Protein AF-A0A9E5ATR3-F1 (afdb_monomer)

Solvent-accessible surface area (backbone atoms only — not comparable to full-atom values): 8664 Å² total; per-residue (Å²): 107,42,37,35,33,37,38,41,38,39,41,45,75,68,99,56,82,67,46,74,48,76,45,78,77,44,74,46,66,53,45,62,59,49,18,69,78,56,50,84,52,88,52,88,87,66,26,86,65,55,66,49,63,45,78,95,60,28,38,31,38,40,53,51,35,30,32,50,54,97,91,39,81,39,82,48,73,82,70,62,54,84,63,91,79,69,62,80,46,75,65,56,48,51,51,49,53,51,45,46,70,76,45,47,73,82,74,50,58,69,68,61,60,53,50,57,56,28,56,78,70,71,48,78,65,77,90,76,74,78,77,80,86,75,81,81,89,80,88,133

pLDDT: mean 76.19, std 19.31, range [35.81, 97.62]

Mean predicted aligned error: 14.85 Å

Secondary structure (DSSP, 8-state):
--EEEEEEEEE--SSSPPEEEEEEEEEES-HHHHHHHS----STTT-TTS-EEETTTTEEEEEEEEEEETTEEEEE-------TT--S-HHHHHHHHHHHHH-GGGTS-HHHHHHHHHHHTT---GGGS-----------

Foldseek 3Di:
DKKWKKKWKWAQPDPDDIDIDIDTPDIDDDLAVVCVVQPDDPQVPPRPQDWDADDVRNITMHMFMWDQDPNDTDTDPNSHDHPVPPDCPPVNVVSVVVCCVVCVVVVPPPVVVVVVVCVVVVHDPCVPVDDDPPDDDDDD

Sequence (140 aa):
MKFRVICTTRNSLGEGPTRVTTNIVWEGTDTHALSEEHPPSNVRGADNLASGSIEDAWITWDHHFEQEIDGQWVICKDPRVRLFNQGQSDLEAAIEEENHRLFPGDYFDSAAFALERDIELGYCPPHLADDDPAHFEDEE

Radius of gyration: 25.86 Å; Cα contacts (8 Å, |Δi|>4): 170; chains: 1; bounding box: 75×55×64 Å

Structure (mmCIF, N/CA/C/O backbone):
data_AF-A0A9E5ATR3-F1
#
_entry.id   AF-A0A9E5ATR3-F1
#
loop_
_atom_site.group_PDB
_atom_site.id
_atom_site.type_symbol
_atom_site.label_atom_id
_atom_site.label_alt_id
_atom_site.label_comp_id
_atom_site.label_asym_id
_atom_site.label_entity_id
_atom_site.label_seq_id
_atom_site.pdbx_PDB_ins_code
_atom_site.Cartn_x
_atom_site.Cartn_y
_atom_site.Cartn_z
_atom_site.occupancy
_atom_site.B_iso_or_equiv
_atom_site.auth_seq_id
_atom_site.auth_comp_id
_atom_site.auth_asym_id
_atom_site.auth_atom_id
_atom_site.pdbx_PDB_model_num
ATOM 1 N N . MET A 1 1 ? -8.667 0.986 18.722 1.00 85.88 1 MET A N 1
ATOM 2 C CA . MET A 1 1 ? -7.909 0.200 17.731 1.00 85.88 1 MET A CA 1
ATOM 3 C C . MET A 1 1 ? -7.246 1.202 16.810 1.00 85.88 1 MET A C 1
ATOM 5 O O . MET A 1 1 ? -7.960 2.050 16.289 1.00 85.88 1 MET A O 1
ATOM 9 N N . LYS A 1 2 ? -5.914 1.209 16.738 1.00 94.62 2 LYS A N 1
ATOM 10 C CA . LYS A 1 2 ? -5.162 2.120 15.867 1.00 94.62 2 LYS A CA 1
ATOM 11 C C . LYS A 1 2 ? -4.649 1.371 14.650 1.00 94.62 2 LYS A C 1
ATOM 13 O O . LYS A 1 2 ? -4.387 0.172 14.725 1.00 94.62 2 LYS A O 1
ATOM 18 N N . PHE A 1 3 ? -4.487 2.107 13.569 1.00 96.56 3 PHE A N 1
ATOM 19 C CA . PHE A 1 3 ? -3.970 1.653 12.298 1.00 96.56 3 PHE A CA 1
ATOM 20 C C . PHE A 1 3 ? -2.873 2.607 11.848 1.00 96.56 3 PHE A C 1
ATOM 22 O O . PHE A 1 3 ? -2.911 3.799 12.162 1.00 96.56 3 PHE A O 1
ATOM 29 N N . ARG A 1 4 ? -1.912 2.089 11.094 1.00 96.81 4 ARG A N 1
ATOM 30 C CA . ARG A 1 4 ? -0.925 2.906 10.399 1.00 96.81 4 ARG A CA 1
ATOM 31 C C . ARG A 1 4 ? -0.574 2.305 9.050 1.00 96.81 4 ARG A C 1
ATOM 33 O O . ARG A 1 4 ? -0.657 1.092 8.864 1.00 96.81 4 ARG A O 1
ATOM 40 N N . VAL A 1 5 ? -0.166 3.167 8.133 1.00 96.94 5 VAL A N 1
ATOM 41 C CA . VAL A 1 5 ? 0.335 2.800 6.811 1.00 96.94 5 VAL A CA 1
ATOM 42 C C . VAL A 1 5 ? 1.827 3.067 6.787 1.00 96.94 5 VAL A C 1
ATOM 44 O O . VAL A 1 5 ? 2.275 4.180 7.074 1.00 96.94 5 VAL A O 1
ATOM 47 N N . ILE A 1 6 ? 2.596 2.043 6.450 1.00 97.62 6 ILE A N 1
ATOM 48 C CA . ILE A 1 6 ? 4.046 2.117 6.359 1.00 97.62 6 ILE A CA 1
ATOM 49 C C . I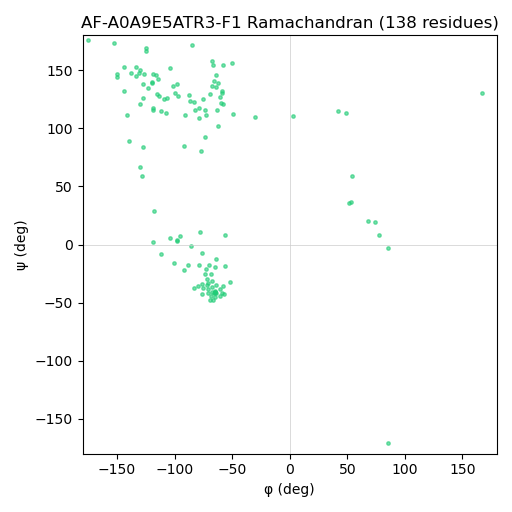LE A 1 6 ? 4.440 2.106 4.888 1.00 97.62 6 ILE A C 1
ATOM 51 O O . ILE A 1 6 ? 4.069 1.186 4.173 1.00 97.62 6 ILE A O 1
ATOM 55 N N . CYS A 1 7 ? 5.216 3.095 4.448 1.00 97.00 7 CYS A N 1
ATOM 56 C CA . CYS A 1 7 ? 5.881 3.078 3.149 1.00 97.00 7 CYS A CA 1
ATOM 57 C C . CYS A 1 7 ? 7.316 2.600 3.328 1.00 97.00 7 CYS A C 1
ATOM 59 O O . CYS A 1 7 ? 8.065 3.162 4.131 1.00 97.00 7 CYS A O 1
ATOM 61 N N . THR A 1 8 ? 7.714 1.596 2.555 1.00 96.50 8 THR A N 1
ATOM 62 C CA . THR A 1 8 ? 9.101 1.153 2.448 1.00 96.50 8 THR A CA 1
ATOM 63 C C . THR A 1 8 ? 9.626 1.479 1.062 1.00 96.50 8 THR A C 1
ATOM 65 O O . THR A 1 8 ? 9.184 0.899 0.077 1.00 96.50 8 THR A O 1
ATOM 68 N N . THR A 1 9 ? 10.613 2.367 0.985 1.00 95.25 9 THR A N 1
ATOM 69 C CA . THR A 1 9 ? 11.334 2.690 -0.248 1.00 95.25 9 THR A CA 1
ATOM 70 C C . THR A 1 9 ? 12.665 1.948 -0.280 1.00 95.25 9 THR A C 1
ATOM 72 O O . THR A 1 9 ? 13.442 2.016 0.677 1.00 95.25 9 THR A O 1
ATOM 75 N N . ARG A 1 10 ? 12.961 1.264 -1.388 1.00 94.31 10 ARG A N 1
ATOM 76 C CA . ARG A 1 10 ? 14.268 0.658 -1.662 1.00 94.31 10 ARG A CA 1
ATOM 77 C C . ARG A 1 10 ? 14.913 1.373 -2.840 1.00 94.31 10 ARG A C 1
ATOM 79 O O . ARG A 1 10 ? 14.289 1.514 -3.885 1.00 94.31 10 ARG A O 1
ATOM 86 N N . ASN A 1 11 ? 16.151 1.814 -2.655 1.00 92.00 11 ASN A N 1
ATOM 87 C CA . ASN A 1 11 ? 16.959 2.479 -3.667 1.00 92.00 11 ASN A CA 1
ATOM 88 C C . ASN A 1 11 ? 18.222 1.647 -3.936 1.00 92.00 11 ASN A C 1
ATOM 90 O O . ASN A 1 11 ? 19.065 1.475 -3.051 1.00 92.00 11 ASN A O 1
ATOM 94 N N . SER A 1 12 ? 18.328 1.147 -5.160 1.00 88.19 12 SER A N 1
ATOM 95 C CA . SER A 1 12 ? 19.374 0.259 -5.665 1.00 88.19 12 SER A CA 1
ATOM 96 C C . SER A 1 12 ? 20.177 0.907 -6.805 1.00 88.19 12 SER A C 1
ATOM 98 O O . SER A 1 12 ? 20.684 0.204 -7.673 1.00 88.19 12 SER A O 1
ATOM 100 N N . LEU A 1 13 ? 20.298 2.242 -6.827 1.00 83.38 13 LEU A N 1
ATOM 101 C CA . LEU A 1 13 ? 21.092 2.966 -7.829 1.00 83.38 13 LEU A CA 1
ATOM 102 C C . LEU A 1 13 ? 22.594 2.606 -7.737 1.00 83.38 13 LEU A C 1
ATOM 104 O O . LEU A 1 13 ? 23.270 2.939 -6.760 1.00 83.38 13 LEU A O 1
ATOM 108 N N . GLY A 1 14 ? 23.124 1.989 -8.800 1.00 76.75 14 GLY A N 1
ATOM 109 C CA . GLY A 1 14 ? 24.546 1.653 -8.974 1.00 76.75 14 GLY A CA 1
ATOM 110 C C . GLY A 1 14 ? 24.983 0.322 -8.341 1.00 76.75 14 GLY A C 1
ATOM 111 O O . GLY A 1 14 ? 24.171 -0.463 -7.871 1.00 76.75 14 GLY A O 1
ATOM 112 N N . GLU A 1 15 ? 26.294 0.060 -8.303 1.00 75.19 15 GLU A N 1
ATOM 113 C CA . GLU A 1 15 ? 26.883 -1.172 -7.725 1.00 75.19 15 GLU A CA 1
ATOM 114 C C . GLU A 1 15 ? 26.951 -1.164 -6.178 1.00 75.19 15 GLU A C 1
ATOM 116 O O . GLU A 1 15 ? 27.625 -1.986 -5.556 1.00 75.19 15 GLU A O 1
ATOM 121 N N . GLY A 1 16 ? 26.293 -0.197 -5.535 1.00 78.62 16 GLY A N 1
ATOM 122 C CA . GLY A 1 16 ? 26.330 -0.002 -4.089 1.00 78.62 16 GLY A CA 1
ATOM 123 C C . GLY A 1 16 ? 25.327 -0.865 -3.312 1.00 78.62 16 GLY A C 1
ATOM 124 O O . GLY A 1 16 ? 24.438 -1.495 -3.887 1.00 78.62 16 GLY A O 1
ATOM 125 N N . PRO A 1 17 ? 25.423 -0.875 -1.969 1.00 82.12 17 PRO A N 1
ATOM 126 C CA . PRO A 1 17 ? 24.418 -1.516 -1.132 1.00 82.12 17 PRO A CA 1
ATOM 127 C C . PRO A 1 17 ? 23.064 -0.814 -1.291 1.00 82.12 17 PRO A C 1
ATOM 129 O O . PRO A 1 17 ? 22.980 0.416 -1.249 1.00 82.12 17 PRO A O 1
ATOM 132 N N . THR A 1 18 ? 21.997 -1.607 -1.419 1.00 88.88 18 THR A N 1
ATOM 133 C CA . THR A 1 18 ? 20.625 -1.090 -1.493 1.00 88.88 18 THR A CA 1
ATOM 134 C C . THR A 1 18 ? 20.281 -0.325 -0.219 1.00 88.88 18 THR A C 1
ATOM 136 O O . THR A 1 18 ? 20.409 -0.846 0.891 1.00 88.88 18 THR A O 1
ATOM 139 N N . ARG A 1 19 ? 19.824 0.918 -0.374 1.00 90.88 19 ARG A N 1
ATOM 140 C CA . ARG A 1 19 ? 19.336 1.745 0.731 1.00 90.88 19 ARG A CA 1
ATOM 141 C C . ARG A 1 19 ? 17.856 1.473 0.938 1.00 90.88 19 ARG A C 1
ATOM 143 O O . ARG A 1 19 ? 17.082 1.550 -0.010 1.00 90.88 19 ARG A O 1
ATOM 150 N N . VAL A 1 20 ? 17.466 1.183 2.174 1.00 93.56 20 VAL A N 1
ATOM 151 C CA . VAL A 1 20 ? 16.066 0.967 2.553 1.00 93.56 20 VAL A CA 1
ATOM 152 C C . VAL A 1 20 ? 15.655 2.064 3.524 1.00 93.56 20 VAL A C 1
ATOM 154 O O . VAL A 1 20 ? 16.371 2.346 4.484 1.00 93.56 20 VAL A O 1
ATOM 157 N N . THR A 1 21 ? 14.530 2.717 3.260 1.00 94.94 21 THR A N 1
ATOM 158 C CA . THR A 1 21 ? 13.943 3.737 4.134 1.00 94.94 21 THR A CA 1
ATOM 159 C C . THR A 1 21 ? 12.491 3.385 4.396 1.00 94.94 21 THR A C 1
ATOM 161 O O . THR A 1 21 ? 11.782 2.978 3.480 1.00 94.94 21 THR A O 1
ATOM 164 N N . THR A 1 22 ? 12.060 3.544 5.642 1.00 96.06 22 THR A N 1
ATOM 165 C CA . THR A 1 22 ? 10.709 3.204 6.081 1.00 96.06 22 THR A CA 1
ATOM 166 C C . THR A 1 22 ? 10.097 4.405 6.783 1.00 96.06 22 THR A C 1
ATOM 168 O O . THR A 1 22 ? 10.702 4.936 7.713 1.00 96.06 22 THR A O 1
ATOM 171 N N . ASN A 1 23 ? 8.913 4.826 6.341 1.00 96.44 23 ASN A N 1
ATOM 172 C CA . ASN A 1 23 ? 8.206 5.999 6.853 1.00 96.44 23 ASN A CA 1
ATOM 173 C C . ASN A 1 23 ? 6.748 5.659 7.174 1.00 96.44 23 ASN A C 1
ATOM 175 O O . ASN A 1 23 ? 6.131 4.851 6.483 1.00 96.44 23 ASN A O 1
ATOM 179 N N . ILE A 1 24 ? 6.186 6.309 8.194 1.00 96.88 24 ILE A N 1
ATOM 180 C CA . ILE A 1 24 ? 4.746 6.264 8.472 1.00 96.88 24 ILE A CA 1
ATOM 181 C C . ILE A 1 24 ? 4.077 7.292 7.557 1.00 96.88 24 ILE A C 1
ATOM 183 O O . ILE A 1 24 ? 4.356 8.483 7.674 1.00 96.88 24 ILE A O 1
ATOM 187 N N . VAL A 1 25 ? 3.235 6.827 6.636 1.00 95.62 25 VAL A N 1
ATOM 188 C CA . VAL A 1 25 ? 2.479 7.687 5.706 1.00 95.62 25 VAL A CA 1
ATOM 189 C C . VAL A 1 25 ? 1.213 8.206 6.367 1.00 95.62 25 VAL A C 1
ATOM 191 O O . VAL A 1 25 ? 0.840 9.356 6.179 1.00 95.62 25 VAL A O 1
ATOM 194 N N . TRP A 1 26 ? 0.581 7.358 7.174 1.00 96.88 26 TRP A N 1
ATOM 195 C CA . TRP A 1 26 ? -0.660 7.670 7.861 1.00 96.88 26 TRP A CA 1
ATOM 196 C C . TRP A 1 26 ? -0.722 6.905 9.184 1.00 96.88 26 TRP A C 1
ATOM 198 O O . TRP A 1 26 ? -0.264 5.764 9.259 1.00 96.88 26 TRP A O 1
ATOM 208 N N . GLU A 1 27 ? -1.289 7.511 10.224 1.00 96.62 27 GLU A N 1
ATOM 209 C CA . GLU A 1 27 ? -1.590 6.865 11.505 1.00 96.62 27 GLU A CA 1
ATOM 210 C C . GLU A 1 27 ? -2.897 7.433 12.058 1.00 96.62 27 GLU A C 1
ATOM 212 O O . GLU A 1 27 ? -3.076 8.648 12.138 1.00 96.62 27 GLU A O 1
ATOM 217 N N . GLY A 1 28 ? -3.800 6.559 12.492 1.00 95.69 28 GLY A N 1
ATOM 218 C CA . GLY A 1 28 ? -5.082 6.985 13.028 1.00 95.69 28 GLY A CA 1
ATOM 219 C C . GLY A 1 28 ? -5.915 5.839 13.577 1.00 95.69 28 GLY A C 1
ATOM 220 O O . GLY A 1 28 ? -5.547 4.669 13.530 1.00 95.69 28 GLY A O 1
ATOM 221 N N . THR A 1 29 ? -7.063 6.177 14.152 1.00 95.38 29 THR A N 1
ATOM 222 C CA . THR A 1 29 ? -8.032 5.195 14.667 1.00 95.38 29 THR A CA 1
ATOM 223 C C . THR A 1 29 ? -9.196 4.953 13.719 1.00 95.38 29 THR A C 1
ATOM 225 O O . THR A 1 29 ? -9.929 3.985 13.902 1.00 95.38 29 THR A O 1
ATOM 228 N N . ASP A 1 30 ? -9.391 5.846 12.750 1.00 92.50 30 ASP A N 1
ATOM 229 C CA . ASP A 1 30 ? -10.548 5.847 11.868 1.00 92.50 30 ASP A CA 1
ATOM 230 C C . ASP A 1 30 ? -10.163 5.390 10.459 1.00 92.50 30 ASP A C 1
ATOM 232 O O . ASP A 1 30 ? -9.422 6.058 9.740 1.00 92.50 30 ASP A O 1
ATOM 236 N N . THR A 1 31 ? -10.680 4.228 10.072 1.00 90.69 31 THR A N 1
ATOM 237 C CA . THR A 1 31 ? -10.466 3.651 8.739 1.00 90.69 31 THR A CA 1
ATOM 238 C C . THR A 1 31 ? -11.246 4.395 7.658 1.00 90.69 31 THR A C 1
ATOM 240 O O . THR A 1 31 ? -10.863 4.342 6.490 1.00 90.69 31 THR A O 1
ATOM 243 N N . HIS A 1 32 ? -12.299 5.129 8.030 1.00 89.81 32 HIS A N 1
ATOM 244 C CA . HIS A 1 32 ? -13.034 5.988 7.111 1.00 89.81 32 HIS A CA 1
ATOM 245 C C . HIS A 1 32 ? -12.176 7.186 6.704 1.00 89.81 32 HIS A C 1
ATOM 247 O O . HIS A 1 32 ? -12.005 7.415 5.514 1.00 89.81 32 HIS A O 1
ATOM 253 N N . ALA A 1 33 ? -11.539 7.861 7.668 1.00 90.25 33 ALA A N 1
ATOM 254 C CA . ALA A 1 33 ? -10.582 8.937 7.396 1.00 90.25 33 ALA A CA 1
ATOM 255 C C . ALA A 1 33 ? -9.417 8.465 6.504 1.00 90.25 33 ALA A C 1
ATOM 257 O O . ALA A 1 33 ? -9.074 9.128 5.530 1.00 90.25 33 ALA A O 1
ATOM 258 N N . LEU A 1 34 ? -8.872 7.267 6.763 1.00 92.50 34 LEU A N 1
ATOM 259 C CA . LEU A 1 34 ? -7.875 6.652 5.876 1.00 92.50 34 LEU A CA 1
ATOM 260 C C . LEU A 1 34 ? -8.410 6.459 4.448 1.00 92.50 34 LEU A C 1
ATOM 262 O O . LEU A 1 34 ? -7.688 6.693 3.486 1.00 92.50 34 LEU A O 1
ATOM 266 N N . SER A 1 35 ? -9.660 6.019 4.306 1.00 91.06 35 SER A N 1
ATOM 267 C CA . SER A 1 35 ? -10.284 5.778 2.997 1.00 91.06 35 SER A CA 1
ATOM 268 C C . SER A 1 35 ? -10.643 7.076 2.269 1.00 91.06 35 SER A C 1
ATOM 270 O O . SER A 1 35 ? -10.717 7.082 1.049 1.00 91.06 35 SER A O 1
ATOM 272 N N . GLU A 1 36 ? -10.866 8.173 2.991 1.00 88.19 36 GLU A N 1
ATOM 273 C CA . GLU A 1 36 ? -11.088 9.498 2.404 1.00 88.19 36 GLU A CA 1
ATOM 274 C C . GLU A 1 36 ? -9.779 10.132 1.916 1.00 88.19 36 GLU A C 1
ATOM 276 O O . GLU A 1 36 ? -9.745 10.702 0.828 1.00 88.19 36 GLU A O 1
ATOM 281 N N . GLU A 1 37 ? -8.698 10.019 2.693 1.00 89.50 37 GLU A N 1
ATOM 282 C CA . GLU A 1 37 ? -7.378 10.556 2.327 1.00 89.50 37 GLU A CA 1
ATOM 283 C C . GLU A 1 37 ? -6.671 9.703 1.263 1.00 89.50 37 GLU A C 1
ATOM 285 O O . GLU A 1 37 ? -5.995 10.219 0.370 1.00 89.50 37 GLU A O 1
ATOM 290 N N . HIS A 1 38 ? -6.836 8.383 1.350 1.00 90.50 38 HIS A N 1
ATOM 291 C CA . HIS A 1 38 ? -6.191 7.399 0.488 1.00 90.50 38 HIS A CA 1
ATOM 292 C C . HIS A 1 38 ? -7.217 6.410 -0.084 1.00 90.50 38 HIS A C 1
ATOM 294 O O . HIS A 1 38 ? -7.189 5.225 0.271 1.00 90.50 38 HIS A O 1
ATOM 300 N N . PRO A 1 39 ? -8.133 6.868 -0.957 1.00 88.06 39 PRO A N 1
ATOM 301 C CA . PRO A 1 39 ? -9.214 6.038 -1.471 1.00 88.06 39 PRO A CA 1
ATOM 302 C C . PRO A 1 39 ? -8.685 4.794 -2.195 1.00 88.06 39 PRO A C 1
ATOM 304 O O . PRO A 1 39 ? -7.782 4.902 -3.028 1.00 88.06 39 PRO A O 1
ATOM 307 N N . PRO A 1 40 ? -9.220 3.597 -1.889 1.00 87.38 40 PRO A N 1
ATOM 308 C CA . PRO A 1 40 ? -8.824 2.380 -2.583 1.00 87.38 40 PRO A CA 1
ATOM 309 C C . PRO A 1 40 ? -9.322 2.417 -4.033 1.00 87.38 40 PRO A C 1
ATOM 311 O O . PRO A 1 40 ? -10.516 2.608 -4.266 1.00 87.38 40 PRO A O 1
ATOM 314 N N . SER A 1 41 ? -8.434 2.160 -4.997 1.00 81.94 41 SER A N 1
ATOM 315 C CA . SER A 1 41 ? -8.780 2.087 -6.423 1.00 81.94 41 SER A CA 1
ATOM 316 C C . SER A 1 41 ? -8.537 0.690 -6.993 1.00 81.94 41 SER A C 1
ATOM 318 O O . SER A 1 41 ? -7.612 -0.018 -6.601 1.00 81.94 41 SER A O 1
ATOM 320 N N . ASN A 1 42 ? -9.386 0.289 -7.940 1.00 74.00 42 ASN A N 1
ATOM 321 C CA . ASN A 1 42 ? -9.185 -0.914 -8.753 1.00 74.00 42 ASN A CA 1
ATOM 322 C C . ASN A 1 42 ? -8.374 -0.654 -10.019 1.00 74.00 42 ASN A C 1
ATOM 324 O O . ASN A 1 42 ? -7.903 -1.607 -10.642 1.00 74.00 42 ASN A O 1
ATOM 328 N N . VAL A 1 43 ? -8.258 0.607 -10.431 1.00 73.06 43 VAL A N 1
ATOM 329 C CA . VAL A 1 43 ? -7.565 0.957 -11.662 1.00 73.06 43 VAL A CA 1
ATOM 330 C C . VAL A 1 43 ? -6.070 0.829 -11.406 1.00 73.06 43 VAL A C 1
ATOM 332 O O . VAL A 1 43 ? -5.513 1.405 -10.465 1.00 73.06 43 VAL A O 1
ATOM 335 N N . ARG A 1 44 ? -5.398 0.037 -12.244 1.00 69.62 44 ARG A N 1
ATOM 336 C CA . ARG A 1 44 ? -3.958 -0.191 -12.125 1.00 69.62 44 ARG A CA 1
ATOM 337 C C . ARG A 1 44 ? -3.220 1.148 -12.198 1.00 69.62 44 ARG A C 1
ATOM 339 O O . ARG A 1 44 ? -3.306 1.851 -13.197 1.00 69.62 44 ARG A O 1
ATOM 346 N N . GLY A 1 45 ? -2.467 1.465 -11.147 1.00 70.44 45 GLY A N 1
ATOM 347 C CA . GLY A 1 45 ? -1.692 2.706 -11.049 1.00 70.44 45 GLY A CA 1
ATOM 348 C C . GLY A 1 45 ? -2.464 3.922 -10.527 1.00 70.44 45 GLY A C 1
ATOM 349 O O . GLY A 1 45 ? -1.845 4.965 -10.344 1.00 70.44 45 GLY A O 1
ATOM 350 N N . ALA A 1 46 ? -3.766 3.801 -10.251 1.00 78.88 46 ALA A N 1
ATOM 351 C CA . ALA A 1 46 ? -4.557 4.877 -9.648 1.00 78.88 46 ALA A CA 1
ATOM 352 C C . ALA A 1 46 ? -4.599 4.808 -8.109 1.00 78.88 46 ALA A C 1
ATOM 354 O O . ALA A 1 46 ? -4.828 5.826 -7.460 1.00 78.88 46 ALA A O 1
ATOM 355 N N . ASP A 1 47 ? -4.356 3.634 -7.511 1.00 85.75 47 ASP A N 1
ATOM 356 C CA . ASP A 1 47 ? -4.251 3.504 -6.053 1.00 85.75 47 ASP A CA 1
ATOM 357 C C . ASP A 1 47 ? -2.922 4.096 -5.563 1.00 85.75 47 ASP A C 1
ATOM 359 O O . ASP A 1 47 ? -1.837 3.605 -5.883 1.00 85.75 47 ASP A O 1
ATOM 363 N N . ASN A 1 48 ? -3.012 5.155 -4.760 1.00 85.81 48 ASN A N 1
ATOM 364 C CA . ASN A 1 48 ? -1.857 5.869 -4.222 1.00 85.81 48 ASN A CA 1
ATOM 365 C C . ASN A 1 48 ? -1.071 5.070 -3.169 1.00 85.81 48 ASN A C 1
ATOM 367 O O . ASN A 1 48 ? 0.083 5.403 -2.898 1.00 85.81 48 ASN A O 1
ATOM 371 N N . LEU A 1 49 ? -1.667 4.020 -2.599 1.00 91.31 49 LEU A N 1
ATOM 372 C CA . LEU A 1 49 ? -0.997 3.088 -1.695 1.00 91.31 49 LEU A CA 1
ATOM 373 C C . LEU A 1 49 ? -0.538 1.806 -2.404 1.00 91.31 49 LEU A C 1
ATOM 375 O O 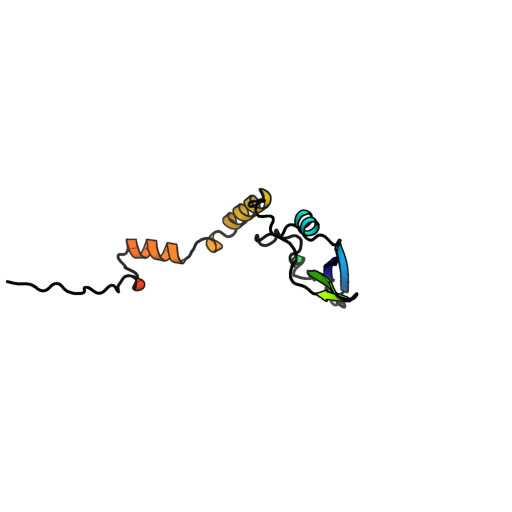. LEU A 1 49 ? 0.042 0.934 -1.759 1.00 91.31 49 LEU A O 1
ATOM 379 N N . ALA A 1 50 ? -0.717 1.679 -3.721 1.00 87.25 50 ALA A N 1
ATOM 380 C CA . ALA A 1 50 ? -0.155 0.552 -4.458 1.00 87.25 50 ALA A CA 1
ATOM 381 C C . ALA A 1 50 ? 1.383 0.590 -4.489 1.00 87.25 50 ALA A C 1
ATOM 383 O O . ALA A 1 50 ? 2.026 1.643 -4.404 1.00 87.25 50 ALA A O 1
ATOM 384 N N . SER A 1 51 ? 1.981 -0.590 -4.642 1.00 88.88 51 SER A N 1
ATOM 385 C CA . SER A 1 51 ? 3.411 -0.731 -4.907 1.00 88.88 51 SER A CA 1
ATOM 386 C C . SER A 1 51 ? 3.774 -0.117 -6.257 1.00 88.88 51 SER A C 1
ATOM 388 O O . SER A 1 51 ? 3.018 -0.252 -7.224 1.00 88.88 51 SER A O 1
ATOM 390 N N . GLY A 1 52 ? 4.965 0.461 -6.365 1.00 87.94 52 GLY A N 1
ATOM 391 C CA . GLY A 1 52 ? 5.444 1.006 -7.627 1.00 87.94 52 GLY A CA 1
ATOM 392 C C . GLY A 1 52 ? 6.959 1.021 -7.750 1.00 87.94 52 GLY A C 1
ATOM 393 O O . GLY A 1 52 ? 7.703 0.689 -6.822 1.00 87.94 52 GLY A O 1
ATOM 394 N N . SER A 1 53 ? 7.410 1.377 -8.948 1.00 90.50 53 SER A N 1
ATOM 395 C CA . SER A 1 53 ? 8.824 1.472 -9.277 1.00 90.50 53 SER A CA 1
ATOM 396 C C . SER A 1 53 ? 9.078 2.523 -10.348 1.00 90.50 53 SER A C 1
ATOM 398 O O . SER A 1 53 ? 8.274 2.662 -11.269 1.00 90.50 53 SER A O 1
ATOM 400 N N . ILE A 1 54 ? 10.225 3.191 -10.277 1.00 87.12 54 ILE A N 1
ATOM 401 C CA . ILE A 1 54 ? 10.761 4.035 -11.354 1.00 87.12 54 ILE A CA 1
ATOM 402 C C . ILE A 1 54 ? 12.173 3.581 -11.732 1.00 87.12 54 ILE A C 1
ATOM 404 O O . ILE A 1 54 ? 12.796 2.813 -10.995 1.00 87.12 54 ILE A O 1
ATOM 408 N N . GLU A 1 55 ? 12.659 4.078 -12.874 1.00 78.00 55 GLU A N 1
ATOM 409 C CA . GLU A 1 55 ? 14.041 3.896 -13.346 1.00 78.00 55 GLU A CA 1
ATOM 410 C C . GLU A 1 55 ? 14.457 2.416 -13.401 1.00 78.00 55 GLU A C 1
ATOM 412 O O . GLU A 1 55 ? 15.362 1.994 -12.690 1.00 78.00 55 GLU A O 1
ATOM 417 N N . ASP A 1 56 ? 13.741 1.594 -14.178 1.00 81.19 56 ASP A N 1
ATOM 418 C CA . ASP A 1 56 ? 14.025 0.154 -14.320 1.00 81.19 56 ASP A CA 1
ATOM 419 C C . ASP A 1 56 ? 14.112 -0.608 -12.980 1.00 81.19 56 ASP A C 1
ATOM 421 O O . ASP A 1 56 ? 14.907 -1.531 -12.806 1.00 81.19 56 ASP A O 1
ATOM 425 N N . ALA A 1 57 ? 13.264 -0.220 -12.021 1.00 80.31 57 ALA A N 1
ATOM 426 C CA . ALA A 1 57 ? 13.203 -0.762 -10.663 1.00 80.31 57 ALA A CA 1
ATOM 427 C C . ALA A 1 57 ? 14.409 -0.442 -9.764 1.00 80.31 57 ALA A C 1
ATOM 429 O O . ALA A 1 57 ? 14.590 -1.079 -8.724 1.00 80.31 57 ALA A O 1
ATOM 430 N N . TRP A 1 58 ? 15.194 0.590 -10.087 1.00 88.31 58 TRP A N 1
ATOM 431 C CA . TRP A 1 58 ? 16.212 1.097 -9.166 1.00 88.31 58 TRP A CA 1
ATOM 432 C C . TRP A 1 58 ? 15.618 1.757 -7.933 1.00 88.31 58 TRP A C 1
ATOM 434 O O . TRP A 1 58 ? 16.213 1.692 -6.859 1.00 88.31 58 TRP A O 1
ATOM 444 N N . ILE A 1 59 ? 14.449 2.377 -8.059 1.00 89.38 59 ILE A N 1
ATOM 445 C CA . ILE A 1 59 ? 13.701 2.883 -6.915 1.00 89.38 59 ILE A CA 1
ATOM 446 C C . ILE A 1 59 ? 12.367 2.156 -6.897 1.00 89.38 59 ILE A C 1
ATOM 448 O O . ILE A 1 59 ? 11.572 2.282 -7.825 1.00 89.38 59 ILE A O 1
ATOM 452 N N . THR A 1 60 ? 12.128 1.398 -5.831 1.00 92.62 60 THR A N 1
ATOM 453 C CA . THR A 1 60 ? 10.855 0.714 -5.582 1.00 92.62 60 THR A CA 1
ATOM 454 C C . THR A 1 60 ? 10.253 1.223 -4.288 1.00 92.62 60 THR A C 1
ATOM 456 O O . THR A 1 60 ? 10.976 1.554 -3.345 1.00 92.62 60 THR A O 1
ATOM 459 N N . TRP A 1 61 ? 8.932 1.287 -4.230 1.00 94.31 61 TRP A N 1
ATOM 460 C CA . TRP A 1 61 ? 8.208 1.567 -3.001 1.00 94.31 61 TRP A CA 1
ATOM 461 C C . TRP A 1 61 ? 7.056 0.590 -2.840 1.00 94.31 61 TRP A C 1
ATOM 463 O O . TRP A 1 61 ? 6.438 0.156 -3.811 1.00 94.31 61 TRP A O 1
ATOM 473 N N . ASP A 1 62 ? 6.794 0.241 -1.592 1.00 94.44 62 ASP A N 1
ATOM 474 C CA . ASP A 1 62 ? 5.721 -0.656 -1.196 1.00 94.44 62 ASP A CA 1
ATOM 475 C C . ASP A 1 62 ? 5.047 -0.103 0.056 1.00 94.44 62 ASP A C 1
ATOM 477 O O . ASP A 1 62 ? 5.711 0.542 0.879 1.00 94.44 62 ASP A O 1
ATOM 481 N N . HIS A 1 63 ? 3.746 -0.346 0.186 1.00 95.94 63 HIS A N 1
ATOM 482 C CA . HIS A 1 63 ? 2.990 0.033 1.367 1.00 95.94 63 HIS A CA 1
ATOM 483 C C . HIS A 1 63 ? 2.394 -1.195 2.032 1.00 95.94 63 HIS A C 1
ATOM 485 O O . HIS A 1 63 ? 1.826 -2.064 1.372 1.00 95.94 63 HIS A O 1
ATOM 491 N N . HIS A 1 64 ? 2.447 -1.224 3.358 1.00 95.94 64 HIS A N 1
ATOM 492 C CA . HIS A 1 64 ? 1.736 -2.223 4.140 1.00 95.94 64 HIS A CA 1
ATOM 493 C C . HIS A 1 64 ? 0.989 -1.580 5.302 1.00 95.94 64 HIS A C 1
ATOM 495 O O . HIS A 1 64 ? 1.361 -0.521 5.816 1.00 95.94 64 HIS A O 1
ATOM 501 N N . PHE A 1 65 ? -0.090 -2.239 5.708 1.00 96.56 65 PHE A N 1
ATOM 502 C CA . PHE A 1 65 ? -0.956 -1.788 6.784 1.00 96.56 65 PHE A CA 1
ATOM 503 C C . PHE A 1 65 ? -0.590 -2.514 8.067 1.00 96.56 65 PHE A C 1
ATOM 505 O O . PHE A 1 65 ? -0.345 -3.722 8.063 1.00 96.56 65 PHE A O 1
ATOM 512 N N . GLU A 1 66 ? -0.572 -1.783 9.171 1.00 97.50 66 GLU A N 1
ATOM 513 C CA . GLU A 1 66 ? -0.388 -2.354 10.496 1.00 97.50 66 GLU A CA 1
ATOM 514 C C . GLU A 1 66 ? -1.506 -1.910 11.430 1.00 97.50 66 GLU A C 1
ATOM 516 O O . GLU A 1 66 ? -2.011 -0.789 11.353 1.00 97.50 66 GLU A O 1
ATOM 521 N N . GLN A 1 67 ? -1.866 -2.799 12.345 1.00 97.06 67 GLN A N 1
ATOM 522 C CA . GLN A 1 67 ? -2.859 -2.579 13.378 1.00 97.06 67 GLN A CA 1
ATOM 523 C C . GLN A 1 67 ? -2.213 -2.742 14.754 1.00 97.06 67 GLN A C 1
ATOM 525 O O . GLN A 1 67 ? -1.423 -3.658 14.975 1.00 97.06 67 GLN A O 1
ATOM 530 N N . GLU A 1 68 ? -2.581 -1.874 15.694 1.00 96.88 68 GLU A N 1
ATOM 531 C CA . GLU A 1 68 ? -2.187 -2.006 17.094 1.00 96.88 68 GLU A CA 1
ATOM 532 C C . GLU A 1 68 ? -3.064 -3.054 17.801 1.00 96.88 68 GLU A C 1
ATOM 534 O O . GLU A 1 68 ? -4.286 -2.890 17.919 1.00 96.88 68 GLU A O 1
ATOM 539 N N . ILE A 1 69 ? -2.429 -4.128 18.275 1.00 95.50 69 ILE A N 1
ATOM 540 C CA . ILE A 1 69 ? -3.022 -5.226 19.045 1.00 95.50 69 ILE A CA 1
ATOM 541 C C . ILE A 1 69 ? -2.150 -5.428 20.286 1.00 95.50 69 ILE A C 1
ATOM 543 O O . ILE A 1 69 ? -0.949 -5.653 20.168 1.00 95.50 69 ILE A O 1
ATOM 547 N N . ASP A 1 70 ? -2.735 -5.297 21.477 1.00 93.31 70 ASP A N 1
ATOM 548 C CA . ASP A 1 70 ? -2.042 -5.476 22.765 1.00 93.31 70 ASP A CA 1
ATOM 549 C C . ASP A 1 70 ? -0.732 -4.664 22.907 1.00 93.31 70 ASP A C 1
ATOM 551 O O . ASP A 1 70 ? 0.246 -5.107 23.510 1.00 93.31 70 ASP A O 1
ATOM 555 N N . GLY A 1 71 ? -0.705 -3.450 22.339 1.00 93.19 71 GLY A N 1
ATOM 556 C CA . GLY A 1 71 ? 0.461 -2.555 22.357 1.00 93.19 71 GLY A CA 1
ATOM 557 C C . GLY A 1 71 ? 1.567 -2.919 21.359 1.00 93.19 71 GLY A C 1
ATOM 558 O O . GLY A 1 71 ? 2.645 -2.326 21.398 1.00 93.19 71 GLY A O 1
ATOM 559 N N . GLN A 1 72 ? 1.322 -3.880 20.467 1.00 95.69 72 GLN A N 1
ATOM 560 C CA . GLN A 1 72 ? 2.215 -4.255 19.375 1.00 95.69 72 GLN A CA 1
ATOM 561 C C . GLN A 1 72 ? 1.582 -3.931 18.023 1.00 95.69 72 GLN A C 1
ATOM 563 O O . GLN A 1 72 ? 0.381 -4.098 17.823 1.00 95.69 72 GLN A O 1
ATOM 568 N N . TRP A 1 73 ? 2.407 -3.484 17.079 1.00 96.19 73 TRP A N 1
ATOM 569 C CA . TRP A 1 73 ? 1.986 -3.285 15.698 1.00 96.19 73 TRP A CA 1
ATOM 570 C C . TRP A 1 73 ? 2.136 -4.586 14.921 1.00 96.19 73 TRP A C 1
ATOM 572 O O . TRP A 1 73 ? 3.222 -5.164 14.871 1.00 96.19 73 TRP A O 1
ATOM 582 N N . VAL A 1 74 ? 1.039 -5.044 14.327 1.00 96.81 74 VAL A N 1
ATOM 583 C CA . VAL A 1 74 ? 0.973 -6.290 13.563 1.00 96.81 74 VAL A CA 1
ATOM 584 C C . VAL A 1 74 ? 0.485 -5.976 12.158 1.00 96.81 74 VAL A C 1
ATOM 586 O O . VAL A 1 74 ? -0.489 -5.243 11.998 1.00 96.81 74 VAL A O 1
ATOM 589 N N . ILE A 1 75 ? 1.142 -6.540 11.142 1.00 96.50 75 ILE A N 1
ATOM 590 C CA . ILE A 1 75 ? 0.715 -6.397 9.746 1.00 96.50 75 ILE A CA 1
ATOM 591 C C . ILE A 1 75 ? -0.706 -6.947 9.595 1.00 96.50 75 ILE A C 1
ATOM 593 O O . ILE A 1 75 ? -1.001 -8.067 10.019 1.00 96.50 75 ILE A O 1
ATOM 597 N N . CYS A 1 76 ? -1.582 -6.164 8.977 1.00 94.50 76 CYS A N 1
ATOM 598 C CA . CYS A 1 76 ? -2.972 -6.517 8.736 1.00 94.50 76 CYS A CA 1
ATOM 599 C C . CYS A 1 76 ? -3.328 -6.401 7.247 1.00 94.50 76 CYS A C 1
ATOM 601 O O . CYS A 1 76 ? -2.551 -5.912 6.426 1.00 94.50 76 CYS A O 1
ATOM 603 N N . LYS A 1 77 ? -4.511 -6.909 6.884 1.00 93.31 77 LYS A N 1
ATOM 604 C CA . LYS A 1 77 ? -5.092 -6.659 5.558 1.00 93.31 77 LYS A CA 1
ATOM 605 C C . LYS A 1 77 ? -5.471 -5.185 5.435 1.00 93.31 77 LYS A C 1
ATOM 607 O O . LYS A 1 77 ? -5.721 -4.546 6.453 1.00 93.31 77 LYS A O 1
ATOM 612 N N . ASP A 1 78 ? -5.568 -4.702 4.198 1.00 92.38 78 ASP A N 1
ATOM 613 C CA . ASP A 1 78 ? -6.034 -3.348 3.894 1.00 92.38 78 ASP A CA 1
ATOM 614 C C . ASP A 1 78 ? -7.351 -3.046 4.642 1.00 92.38 78 ASP A C 1
ATOM 616 O O . ASP A 1 78 ? -8.364 -3.707 4.381 1.00 92.38 78 ASP A O 1
ATOM 620 N N . PRO A 1 79 ? -7.335 -2.117 5.616 1.00 91.44 79 PRO A N 1
ATOM 621 C CA . PRO A 1 79 ? -8.501 -1.785 6.415 1.00 91.44 79 PRO A CA 1
ATOM 622 C C . PRO A 1 79 ? -9.380 -0.721 5.741 1.00 91.44 79 PRO A C 1
ATOM 624 O O . PRO A 1 79 ? -10.398 -0.342 6.321 1.00 91.44 79 PRO A O 1
ATOM 627 N N . ARG A 1 80 ? -8.999 -0.213 4.557 1.00 91.50 80 ARG A N 1
ATOM 628 C CA . ARG A 1 80 ? -9.787 0.769 3.812 1.00 91.50 80 ARG A CA 1
ATOM 629 C C . ARG A 1 80 ? -11.136 0.189 3.421 1.00 91.50 80 ARG A C 1
ATOM 631 O O . ARG A 1 80 ? -11.260 -0.955 2.979 1.00 91.50 80 ARG A O 1
ATOM 638 N N . VAL A 1 81 ? -12.161 1.017 3.548 1.00 84.94 81 VAL A N 1
ATOM 639 C CA . VAL A 1 81 ? -13.518 0.698 3.127 1.00 84.94 81 VAL A CA 1
ATOM 640 C C . VAL A 1 81 ? -13.800 1.372 1.796 1.00 84.94 81 VAL A C 1
ATOM 642 O O . VAL A 1 81 ? -13.498 2.545 1.588 1.00 84.94 81 VAL A O 1
ATOM 645 N N . ARG A 1 82 ? -14.423 0.631 0.879 1.00 76.81 82 ARG A N 1
ATOM 646 C CA . ARG A 1 82 ? -14.976 1.242 -0.328 1.00 76.81 82 ARG A CA 1
ATOM 647 C C . ARG A 1 82 ? -16.207 2.026 0.065 1.00 76.81 82 ARG A C 1
ATOM 649 O O . ARG A 1 82 ? -17.227 1.451 0.444 1.00 76.81 82 ARG A O 1
ATOM 656 N N . LEU A 1 83 ? -16.107 3.339 -0.031 1.00 70.50 83 LEU A N 1
ATOM 657 C CA . LEU A 1 83 ? -17.247 4.219 0.127 1.00 70.50 83 LEU A CA 1
ATOM 658 C C . LEU A 1 83 ? -18.092 4.073 -1.145 1.00 70.50 83 LEU A C 1
ATOM 660 O O . LEU A 1 83 ? -17.833 4.727 -2.147 1.00 70.50 83 LEU A O 1
ATOM 664 N N . PHE A 1 84 ? -19.068 3.157 -1.114 1.00 50.81 84 PHE A N 1
ATOM 665 C CA . PHE A 1 84 ? -19.902 2.689 -2.241 1.00 50.81 84 PHE A CA 1
ATOM 666 C C . PHE A 1 84 ? -20.691 3.772 -3.018 1.00 50.81 84 PHE A C 1
ATOM 668 O O . PHE A 1 84 ? -21.487 3.431 -3.885 1.00 50.81 84 PHE A O 1
ATOM 675 N N . ASN A 1 85 ? -20.461 5.062 -2.764 1.00 50.53 85 ASN A N 1
ATOM 676 C CA . ASN A 1 85 ? -21.077 6.183 -3.479 1.00 50.53 85 ASN A CA 1
ATOM 677 C C . ASN A 1 85 ? -20.075 7.093 -4.209 1.00 50.53 85 ASN A C 1
ATOM 679 O O . ASN A 1 85 ? -20.496 8.067 -4.828 1.00 50.53 85 ASN A O 1
ATOM 683 N N . GLN A 1 86 ? -18.775 6.791 -4.181 1.00 51.34 86 GLN A N 1
ATOM 684 C CA . GLN A 1 86 ? -17.832 7.349 -5.149 1.00 51.34 86 GLN A CA 1
ATOM 685 C C . GLN A 1 86 ? -17.766 6.360 -6.311 1.00 51.34 86 GLN A C 1
ATOM 687 O O . GLN A 1 86 ? -16.945 5.447 -6.328 1.00 51.34 86 GLN A O 1
ATOM 692 N N . GLY A 1 87 ? -18.714 6.490 -7.248 1.00 52.34 87 GLY A N 1
ATOM 693 C CA . GLY A 1 87 ? -18.550 5.899 -8.576 1.00 52.34 87 GLY A CA 1
ATOM 694 C C . GLY A 1 87 ? -17.184 6.288 -9.138 1.00 52.34 87 GLY A C 1
ATOM 695 O O . GLY A 1 87 ? -16.626 7.290 -8.690 1.00 52.34 87 GLY A O 1
ATOM 696 N N . GLN A 1 88 ? -16.666 5.476 -10.064 1.00 60.53 88 GLN A N 1
ATOM 697 C CA . GLN A 1 88 ? -15.409 5.714 -10.775 1.00 60.53 88 GLN A CA 1
ATOM 698 C C . GLN A 1 88 ? -15.172 7.217 -10.920 1.00 60.53 88 GLN A C 1
ATOM 700 O O . GLN A 1 88 ? -15.958 7.903 -11.576 1.00 60.53 88 GLN A O 1
ATOM 705 N N . SER A 1 89 ? -14.181 7.738 -10.195 1.00 67.50 89 SER A N 1
ATOM 706 C CA . SER A 1 89 ? -13.934 9.177 -10.190 1.00 67.50 89 SER A CA 1
ATOM 707 C C . SER A 1 89 ? -13.670 9.641 -11.622 1.00 67.50 89 SER A C 1
ATOM 709 O O . SER A 1 89 ? -13.194 8.857 -12.443 1.00 67.50 89 SER A O 1
ATOM 711 N N . ASP A 1 90 ? -13.922 10.913 -11.936 1.00 73.44 90 ASP A N 1
ATOM 712 C CA . ASP A 1 90 ? -13.639 11.448 -13.279 1.00 73.44 90 ASP A CA 1
ATOM 713 C C . ASP A 1 90 ? -12.189 11.157 -13.718 1.00 73.44 90 ASP A C 1
ATOM 715 O O . ASP A 1 90 ? -11.916 10.915 -14.892 1.00 73.44 90 ASP A O 1
ATOM 719 N N . LEU A 1 91 ? -11.260 11.115 -12.754 1.00 72.19 91 LEU A N 1
ATOM 720 C CA . LEU A 1 91 ? -9.875 10.709 -12.974 1.00 72.19 91 LE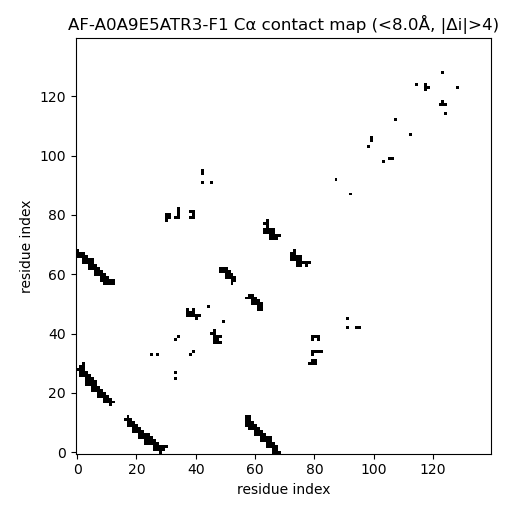U A CA 1
ATOM 721 C C . LEU A 1 91 ? -9.751 9.223 -13.341 1.00 72.19 91 LEU A C 1
ATOM 723 O O . LEU A 1 91 ? -9.064 8.892 -14.299 1.00 72.19 91 LEU A O 1
ATOM 727 N N . GLU A 1 92 ? -10.402 8.325 -12.604 1.00 71.94 92 GLU A N 1
ATOM 728 C CA . GLU A 1 92 ? -10.397 6.891 -12.915 1.00 71.94 92 GLU A CA 1
ATOM 729 C C . GLU A 1 92 ? -11.077 6.595 -14.257 1.00 71.94 92 GLU A C 1
ATOM 731 O O . GLU A 1 92 ? -10.627 5.703 -14.971 1.00 71.94 92 GLU A O 1
ATOM 736 N N . ALA A 1 93 ? -12.123 7.343 -14.621 1.00 76.06 93 ALA A N 1
ATOM 737 C CA . ALA A 1 93 ? -12.782 7.244 -15.923 1.00 76.06 93 ALA A CA 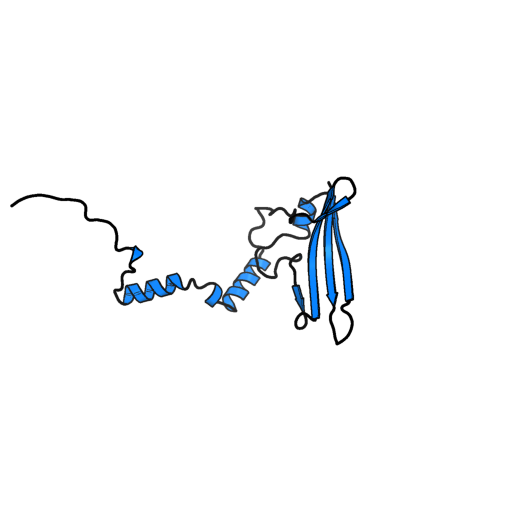1
ATOM 738 C C . ALA A 1 93 ? -11.839 7.671 -17.054 1.00 76.06 93 ALA A C 1
ATOM 740 O O . ALA A 1 93 ? -11.704 6.960 -18.047 1.00 76.06 93 ALA A O 1
ATOM 741 N N . ALA A 1 94 ? -11.125 8.785 -16.870 1.00 78.81 94 ALA A N 1
ATOM 742 C CA . ALA A 1 94 ? -10.138 9.258 -17.834 1.00 78.81 94 ALA A CA 1
ATOM 743 C C . ALA A 1 94 ? -8.951 8.289 -17.987 1.00 78.81 94 ALA A C 1
ATOM 745 O O . ALA A 1 94 ? -8.502 8.041 -19.105 1.00 78.81 94 ALA A O 1
ATOM 746 N N . ILE A 1 95 ? -8.452 7.718 -16.883 1.00 75.75 95 ILE A N 1
ATOM 747 C CA . ILE A 1 95 ? -7.361 6.731 -16.919 1.00 75.75 95 ILE A CA 1
ATOM 748 C C . ILE A 1 95 ? -7.820 5.448 -17.618 1.00 75.75 95 ILE A C 1
ATOM 750 O O . ILE A 1 95 ? -7.070 4.879 -18.407 1.00 75.75 95 ILE A O 1
ATOM 754 N N . GLU A 1 96 ? -9.038 4.978 -17.352 1.00 76.62 96 GLU A N 1
ATOM 755 C CA . GLU A 1 96 ? -9.568 3.779 -18.000 1.00 76.62 96 GLU A CA 1
ATOM 756 C C . GLU A 1 96 ? -9.810 3.997 -19.500 1.00 76.62 96 GLU A C 1
ATOM 758 O O . GLU A 1 96 ? -9.412 3.157 -20.305 1.00 76.62 96 GLU A O 1
ATOM 763 N N . GLU A 1 97 ? -10.334 5.158 -19.905 1.00 81.94 97 GLU A N 1
ATOM 764 C CA . GLU A 1 97 ? -10.444 5.543 -21.318 1.00 81.94 97 GLU A CA 1
ATOM 765 C C . GLU A 1 97 ? -9.069 5.604 -22.004 1.00 81.94 97 GLU A C 1
ATOM 767 O O . GLU A 1 97 ? -8.888 5.086 -23.112 1.00 81.94 97 GLU A O 1
ATOM 772 N N . GLU A 1 98 ? -8.067 6.191 -21.346 1.00 79.88 98 GLU A N 1
ATOM 773 C CA . GLU A 1 98 ? -6.708 6.228 -21.878 1.00 79.88 98 GLU A CA 1
ATOM 774 C C . GLU A 1 98 ? -6.099 4.823 -21.982 1.00 79.88 98 GLU A C 1
ATOM 776 O O . GLU A 1 98 ? -5.500 4.497 -23.010 1.00 79.88 98 GLU A O 1
ATOM 781 N N . ASN A 1 99 ? -6.300 3.964 -20.981 1.00 77.00 99 ASN A N 1
ATOM 782 C CA . ASN A 1 99 ? -5.847 2.575 -21.012 1.00 77.00 99 ASN A CA 1
ATOM 783 C C . ASN A 1 99 ? -6.538 1.775 -22.123 1.00 77.00 99 ASN A C 1
ATOM 785 O O . ASN A 1 99 ? -5.858 1.043 -22.839 1.00 77.00 99 ASN A O 1
ATOM 789 N N . HIS A 1 100 ? -7.847 1.950 -22.328 1.00 76.00 100 HIS A N 1
ATOM 790 C CA . HIS A 1 100 ? -8.583 1.357 -23.451 1.00 76.00 100 HIS A CA 1
ATOM 791 C C . HIS A 1 100 ? -8.030 1.827 -24.802 1.00 76.00 100 HIS A C 1
ATOM 793 O O . HIS A 1 100 ? -7.939 1.048 -25.750 1.00 76.00 100 HIS A O 1
ATOM 799 N N . ARG A 1 101 ? -7.632 3.100 -24.907 1.00 79.00 101 ARG A N 1
ATOM 800 C CA . ARG A 1 101 ? -7.030 3.654 -26.125 1.00 79.00 101 ARG A CA 1
ATOM 801 C C . ARG A 1 101 ? -5.620 3.116 -26.377 1.00 79.00 101 ARG A C 1
ATOM 803 O O . ARG A 1 101 ? -5.265 2.870 -27.529 1.00 79.00 101 ARG A O 1
ATOM 810 N N . LEU A 1 102 ? -4.803 2.993 -25.331 1.00 80.31 102 LEU A N 1
ATOM 811 C CA . LEU A 1 102 ? -3.400 2.571 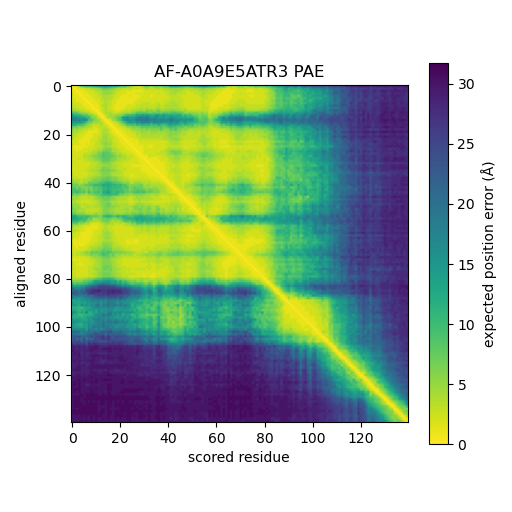-25.423 1.00 80.31 102 LEU A CA 1
ATOM 812 C C . LEU A 1 102 ? -3.248 1.053 -25.571 1.00 80.31 102 LEU A C 1
ATOM 814 O O . LEU A 1 102 ? -2.371 0.597 -26.304 1.00 80.31 102 LEU A O 1
ATOM 818 N N . PHE A 1 103 ? -4.117 0.285 -24.916 1.00 74.19 103 PHE A N 1
ATOM 819 C CA . PHE A 1 103 ? -4.084 -1.176 -24.871 1.00 74.19 103 PHE A CA 1
ATOM 820 C C . PHE A 1 103 ? -5.446 -1.775 -25.246 1.00 74.19 103 PHE A C 1
ATOM 822 O O . PHE A 1 103 ? -6.033 -2.520 -24.467 1.00 74.19 103 PHE A O 1
ATOM 829 N N . PRO A 1 104 ? -5.972 -1.490 -26.451 1.00 70.31 104 PRO A N 1
ATOM 830 C CA . PRO A 1 104 ? -7.314 -1.919 -26.838 1.00 70.31 104 PRO A CA 1
ATOM 831 C C . PRO A 1 104 ? -7.495 -3.442 -26.757 1.00 70.31 104 PRO A C 1
ATOM 833 O O . PRO A 1 104 ? -8.549 -3.917 -26.347 1.00 70.31 104 PRO A O 1
ATOM 836 N N . GLY A 1 105 ? -6.453 -4.213 -27.091 1.00 66.06 105 GLY A N 1
ATOM 837 C CA . GLY A 1 105 ? -6.467 -5.681 -27.081 1.00 66.06 105 GLY A CA 1
ATOM 838 C C . GLY A 1 105 ? -6.641 -6.334 -25.706 1.00 66.06 105 GLY A C 1
ATOM 839 O O . GLY A 1 105 ? -7.053 -7.487 -25.662 1.00 66.06 105 GLY A O 1
ATOM 840 N N . ASP A 1 106 ? -6.386 -5.613 -24.610 1.00 66.31 106 ASP A N 1
ATOM 841 C CA . ASP A 1 106 ? -6.568 -6.129 -23.244 1.00 66.31 106 ASP A CA 1
ATOM 842 C C . ASP A 1 106 ? -8.045 -6.107 -22.808 1.00 66.31 106 ASP A C 1
ATOM 844 O O . ASP A 1 106 ? -8.431 -6.807 -21.873 1.00 66.31 106 ASP A O 1
ATOM 848 N N . TYR A 1 107 ? -8.872 -5.326 -23.511 1.00 60.19 107 TYR A N 1
ATOM 849 C CA . TYR A 1 107 ? -10.304 -5.148 -23.244 1.00 60.19 107 TYR A CA 1
ATOM 850 C C . TYR A 1 107 ? -11.191 -5.761 -24.336 1.00 60.19 107 TYR A C 1
ATOM 852 O O . TYR A 1 107 ? -12.409 -5.847 -24.175 1.00 60.19 107 TYR A O 1
ATOM 860 N N . PHE A 1 108 ? -10.594 -6.219 -25.441 1.00 54.78 108 PHE A N 1
ATOM 861 C CA . PHE A 1 108 ? -11.273 -7.079 -26.401 1.00 54.78 108 PHE A CA 1
ATOM 862 C C . PHE A 1 108 ? -11.295 -8.506 -25.857 1.00 54.78 108 PHE A C 1
ATOM 864 O O . PHE A 1 108 ? -10.277 -9.198 -25.840 1.00 54.78 108 PHE A O 1
ATOM 871 N N . ASP A 1 109 ? -12.475 -8.968 -25.446 1.00 53.69 109 ASP A N 1
ATOM 872 C CA . ASP A 1 109 ? -12.685 -10.380 -25.157 1.00 53.69 109 ASP A CA 1
ATOM 873 C C . ASP A 1 109 ? -12.466 -11.185 -26.448 1.00 53.69 109 ASP A C 1
ATOM 875 O O . ASP A 1 109 ? -13.301 -11.209 -27.357 1.00 53.69 109 ASP A O 1
ATOM 879 N N . SER A 1 110 ? -11.296 -11.814 -26.560 1.00 49.06 110 SER A N 1
ATOM 880 C CA . SER A 1 110 ? -10.929 -12.652 -27.708 1.00 49.06 110 SER A CA 1
ATOM 881 C C . SER A 1 110 ? -11.934 -13.786 -27.974 1.00 49.06 110 SER A C 1
ATOM 883 O O . SER A 1 110 ? -11.991 -14.290 -29.097 1.00 49.06 110 SER A O 1
ATOM 885 N N . ALA A 1 111 ? -12.773 -14.144 -26.990 1.00 53.16 111 ALA A N 1
ATOM 886 C CA . ALA A 1 111 ? -13.868 -15.092 -27.169 1.00 53.16 111 ALA A CA 1
ATOM 887 C C . ALA A 1 111 ? -15.034 -14.517 -27.996 1.00 53.16 111 ALA A C 1
ATOM 889 O O . ALA A 1 111 ? -15.629 -15.241 -28.794 1.00 53.16 111 ALA A O 1
ATOM 890 N N . ALA A 1 112 ? -15.333 -13.219 -27.874 1.00 49.44 112 ALA A N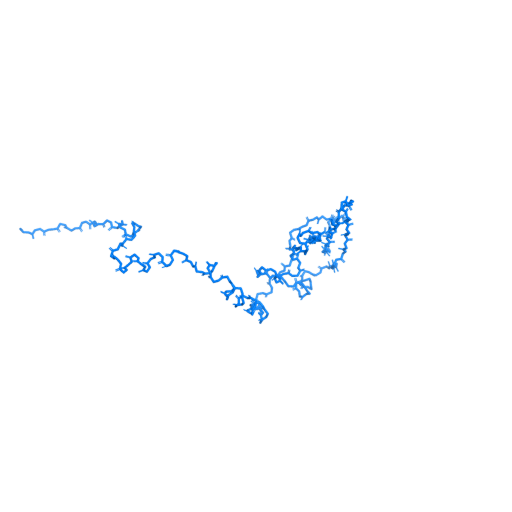 1
ATOM 891 C CA . ALA A 1 112 ? -16.419 -12.573 -28.617 1.00 49.44 112 ALA A CA 1
ATOM 892 C C . ALA A 1 112 ? -16.088 -12.433 -30.115 1.00 49.44 112 ALA A C 1
ATOM 894 O O . ALA A 1 112 ? -16.937 -12.686 -30.969 1.00 49.44 112 ALA A O 1
ATOM 895 N N . PHE A 1 113 ? -14.827 -12.129 -30.443 1.00 47.03 113 PHE A N 1
ATOM 896 C CA . PHE A 1 113 ? -14.361 -12.031 -31.833 1.00 47.03 113 PHE A CA 1
ATOM 897 C C . PHE A 1 113 ? -14.253 -13.391 -32.539 1.00 47.03 113 PHE A C 1
ATOM 899 O O . PHE A 1 113 ? -14.424 -13.473 -33.757 1.00 47.03 113 PHE A O 1
ATOM 906 N N . ALA A 1 114 ? -13.973 -14.466 -31.794 1.00 49.69 114 ALA A N 1
ATOM 907 C CA . ALA A 1 114 ? -14.007 -15.820 -32.341 1.00 49.69 114 ALA A CA 1
ATOM 908 C C . ALA A 1 114 ? -15.441 -16.238 -32.715 1.00 49.69 114 ALA A C 1
ATOM 910 O O . ALA A 1 114 ? -15.641 -16.868 -33.751 1.00 49.69 114 ALA A O 1
ATOM 911 N N . LEU A 1 115 ? -16.441 -15.819 -31.927 1.00 49.16 115 LEU A N 1
ATOM 912 C CA . LEU A 1 115 ? -17.845 -16.156 -32.159 1.00 49.16 115 LEU A CA 1
A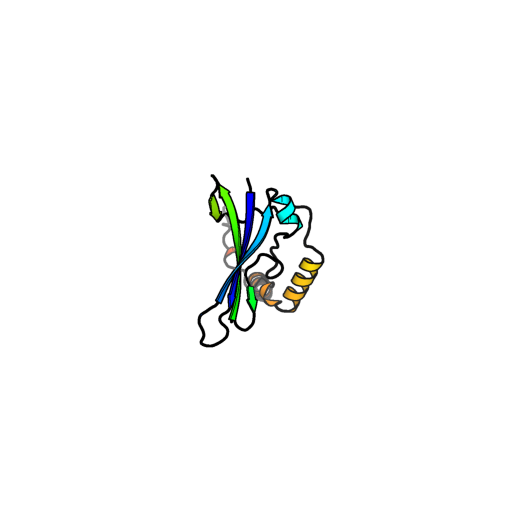TOM 913 C C . LEU A 1 115 ? -18.419 -15.485 -33.419 1.00 49.16 115 LEU A C 1
ATOM 915 O O . LEU A 1 115 ? -19.091 -16.147 -34.205 1.00 49.16 115 LEU A O 1
ATOM 919 N N . GLU A 1 116 ? -18.140 -14.197 -33.648 1.00 50.28 116 GLU A N 1
ATOM 920 C CA . GLU A 1 116 ? -18.661 -13.483 -34.828 1.00 50.28 116 GLU A CA 1
ATOM 921 C C . GLU A 1 116 ? -18.100 -14.042 -36.141 1.00 50.28 116 GLU A C 1
ATOM 923 O O . GLU A 1 116 ? -18.847 -14.229 -37.103 1.00 50.28 116 GLU A O 1
ATOM 928 N N . ARG A 1 117 ? -16.806 -14.389 -36.173 1.00 45.84 117 ARG A N 1
ATOM 929 C CA . ARG A 1 117 ? -16.181 -14.959 -37.374 1.00 45.84 117 ARG A CA 1
ATOM 930 C C . ARG A 1 117 ? -16.649 -16.391 -37.654 1.00 45.84 117 ARG A C 1
ATOM 932 O O . ARG A 1 117 ? -16.751 -16.779 -38.816 1.00 45.84 117 ARG A O 1
ATOM 939 N N . ASP A 1 118 ? -16.931 -17.173 -36.614 1.00 48.22 118 ASP A N 1
ATOM 940 C CA . ASP A 1 118 ? -17.409 -18.549 -36.76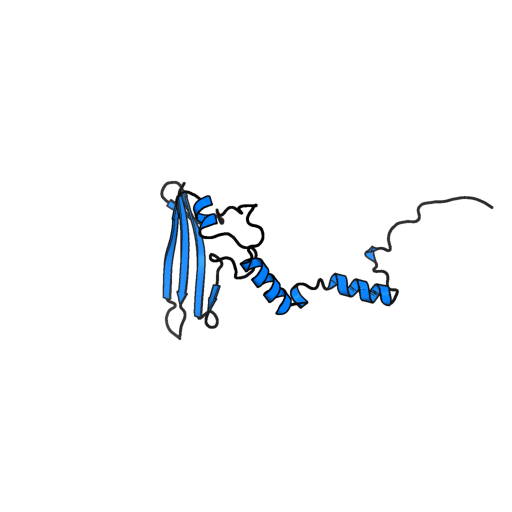5 1.00 48.22 118 ASP A CA 1
ATOM 941 C C . ASP A 1 118 ? -18.893 -18.598 -37.179 1.00 48.22 118 ASP A C 1
ATOM 943 O O . ASP A 1 118 ? -19.255 -19.423 -38.019 1.00 48.22 118 ASP A O 1
ATOM 947 N N . ILE A 1 119 ? -19.733 -17.655 -36.728 1.00 52.09 119 ILE A N 1
ATOM 948 C CA . ILE A 1 119 ? -21.126 -17.512 -37.198 1.00 52.09 119 ILE A CA 1
ATOM 949 C C . ILE A 1 119 ? -21.176 -17.121 -38.685 1.00 52.09 119 ILE A C 1
ATOM 951 O O . ILE A 1 119 ? -21.973 -17.682 -39.440 1.00 52.09 119 ILE A O 1
ATOM 955 N N . GLU A 1 120 ? -20.303 -16.214 -39.137 1.00 51.94 120 GLU A N 1
ATOM 956 C CA . GLU A 1 120 ? -20.242 -15.777 -40.543 1.00 51.94 120 GLU A CA 1
ATOM 957 C C . GLU A 1 120 ? -19.741 -16.888 -41.495 1.00 51.94 120 GLU A C 1
ATOM 959 O O . GLU A 1 120 ? -20.092 -16.917 -42.675 1.00 51.94 120 GLU A O 1
ATOM 964 N N . LEU A 1 121 ? -18.970 -17.849 -40.969 1.00 53.19 121 LEU A N 1
ATOM 965 C CA . LEU A 1 121 ? -18.455 -19.023 -41.689 1.00 53.19 121 LEU A CA 1
ATOM 966 C C . LEU A 1 121 ? -19.295 -20.300 -41.482 1.00 53.19 121 LEU A C 1
ATOM 968 O O . LEU A 1 121 ? -18.927 -21.359 -41.997 1.00 53.19 121 LEU A O 1
ATOM 972 N N . GLY A 1 122 ? -20.424 -20.220 -40.769 1.00 49.19 122 GLY A N 1
ATOM 973 C CA . GLY A 1 122 ? -21.338 -21.348 -40.550 1.00 49.19 122 GLY A CA 1
ATOM 974 C C . GLY A 1 122 ? -20.839 -22.406 -39.559 1.00 49.19 122 GLY A C 1
ATOM 975 O O . GLY A 1 122 ? -21.333 -23.534 -39.568 1.00 49.19 122 GLY A O 1
ATOM 976 N N . TYR A 1 123 ? -19.871 -22.071 -38.708 1.00 47.97 123 TYR A N 1
ATOM 977 C CA . TYR A 1 123 ? -19.386 -22.940 -37.643 1.00 47.97 123 TYR A CA 1
ATOM 978 C C . TYR A 1 123 ? -20.172 -22.679 -36.352 1.00 47.97 123 TYR A C 1
ATOM 980 O O . TYR A 1 123 ? -20.052 -21.629 -35.727 1.00 47.97 123 TYR A O 1
ATOM 988 N N . CYS A 1 124 ? -20.986 -23.652 -35.935 1.00 47.19 124 CYS A N 1
ATOM 989 C CA . CYS A 1 124 ? -21.610 -23.636 -34.615 1.00 47.19 124 CYS A CA 1
ATOM 990 C C . CYS A 1 124 ? -20.606 -24.203 -33.590 1.00 47.19 124 CYS A C 1
ATOM 992 O O . CYS A 1 124 ? -20.126 -25.326 -33.787 1.00 47.19 124 CYS A O 1
ATOM 994 N N . PRO A 1 125 ? -20.241 -23.470 -32.523 1.00 48.44 125 PRO A N 1
ATOM 995 C CA . PRO A 1 125 ? -19.299 -23.965 -31.529 1.00 48.44 125 PRO A CA 1
ATOM 996 C C . PRO A 1 125 ? -19.889 -25.171 -30.772 1.00 48.44 125 PRO A C 1
ATOM 998 O O . PRO A 1 125 ? -21.067 -25.156 -30.407 1.00 48.44 125 PRO A O 1
ATOM 1001 N N . PRO A 1 126 ? -19.079 -26.202 -30.468 1.00 47.00 126 PRO A N 1
ATOM 1002 C CA . PRO A 1 126 ? -19.556 -27.508 -30.001 1.00 47.00 126 PRO A CA 1
ATOM 1003 C C . PRO A 1 126 ? -20.283 -27.490 -28.648 1.00 47.00 126 PRO A C 1
ATOM 1005 O O . PRO A 1 126 ? -20.939 -28.466 -28.314 1.00 47.00 126 PRO A O 1
ATOM 1008 N N . HIS A 1 127 ? -20.224 -26.396 -27.879 1.00 51.09 127 HIS A N 1
ATOM 1009 C CA . HIS A 1 127 ? -20.949 -26.290 -26.606 1.00 51.09 127 HIS A CA 1
ATOM 1010 C C . HIS A 1 127 ? -22.465 -26.028 -26.751 1.00 51.09 127 HIS A C 1
ATOM 1012 O O . HIS A 1 127 ? -23.169 -26.046 -25.750 1.00 51.09 127 HIS A O 1
ATOM 1018 N N . LEU A 1 128 ? -22.959 -25.775 -27.974 1.00 47.19 128 LEU A N 1
ATOM 1019 C CA . LEU A 1 128 ? -24.392 -25.625 -28.290 1.00 47.19 128 LEU A CA 1
ATOM 1020 C C . LEU A 1 128 ? -24.980 -26.859 -28.999 1.00 47.19 128 LEU A C 1
ATOM 1022 O O . LEU A 1 128 ? -26.122 -26.814 -29.448 1.00 47.19 128 LEU A O 1
ATOM 1026 N N . ALA A 1 129 ? -24.206 -27.938 -29.153 1.00 47.88 129 ALA A N 1
ATOM 1027 C CA . ALA A 1 129 ? -24.613 -29.122 -29.912 1.00 47.88 129 ALA A CA 1
ATOM 1028 C C . ALA A 1 129 ? -25.219 -30.249 -29.055 1.00 47.88 129 ALA A C 1
ATOM 1030 O O . ALA A 1 129 ? -25.488 -31.316 -29.598 1.00 47.88 129 ALA A O 1
ATOM 1031 N N . ASP A 1 130 ? -25.463 -30.017 -27.764 1.00 50.75 130 ASP A N 1
ATOM 1032 C CA . ASP A 1 130 ? -26.021 -31.020 -26.857 1.00 50.75 130 ASP A CA 1
ATOM 1033 C C . ASP A 1 130 ? -27.258 -30.469 -26.130 1.00 50.75 130 ASP A C 1
ATOM 1035 O O . ASP A 1 130 ? -27.173 -30.001 -25.001 1.00 50.75 130 ASP A O 1
ATOM 1039 N N . ASP A 1 131 ? -28.411 -30.555 -26.793 1.00 43.53 131 ASP A N 1
ATOM 1040 C CA . ASP A 1 131 ? -29.709 -30.749 -26.137 1.00 43.53 131 ASP A CA 1
ATOM 1041 C C . ASP A 1 131 ? -30.528 -31.739 -26.988 1.00 43.53 131 ASP A C 1
ATOM 1043 O O . ASP A 1 131 ? -31.200 -31.402 -27.963 1.00 43.53 131 ASP A O 1
ATOM 1047 N N . ASP A 1 132 ? -30.318 -33.008 -26.647 1.00 42.25 132 ASP A N 1
ATOM 1048 C CA . ASP A 1 132 ? -31.203 -34.174 -26.742 1.00 42.25 132 ASP A CA 1
ATOM 1049 C C . ASP A 1 132 ? -32.598 -33.953 -27.384 1.00 42.25 132 ASP A C 1
ATOM 1051 O O . ASP A 1 132 ? -33.485 -33.367 -26.753 1.00 42.25 132 ASP A O 1
ATOM 1055 N N . PRO A 1 133 ? -32.890 -34.486 -28.591 1.00 42.03 133 PRO A N 1
ATOM 1056 C CA . PRO A 1 133 ? -34.269 -34.661 -29.018 1.00 42.03 133 PRO A CA 1
ATOM 1057 C C . PRO A 1 133 ? -34.864 -35.893 -28.319 1.00 42.03 133 PRO A C 1
ATOM 1059 O O . PRO A 1 133 ? -34.988 -36.976 -28.897 1.00 42.03 133 PRO A O 1
ATOM 1062 N N . ALA A 1 134 ? -35.284 -35.704 -27.069 1.00 38.94 134 ALA A N 1
ATOM 1063 C CA . ALA A 1 134 ? -36.223 -36.601 -26.421 1.00 38.94 134 ALA A CA 1
ATOM 1064 C C . ALA A 1 134 ? -37.545 -36.633 -27.216 1.00 38.94 134 ALA A C 1
ATOM 1066 O O . ALA A 1 134 ? -38.190 -35.606 -27.402 1.00 38.94 134 ALA A O 1
ATOM 1067 N N . HIS A 1 135 ? -37.920 -37.840 -27.650 1.00 36.50 135 HIS A N 1
ATOM 1068 C CA . HIS A 1 135 ? -39.272 -38.329 -27.952 1.00 36.50 135 HIS A CA 1
ATOM 1069 C C . HIS A 1 135 ? -40.262 -37.418 -28.699 1.00 36.50 135 HIS A C 1
ATOM 1071 O O . HIS A 1 135 ? -40.862 -36.535 -28.101 1.00 36.50 135 HIS A O 1
ATOM 1077 N N . PHE A 1 136 ? -40.636 -37.832 -29.914 1.00 35.81 136 PHE A N 1
ATOM 1078 C CA . PHE A 1 136 ? -42.050 -38.021 -30.266 1.00 35.81 136 PHE A CA 1
ATOM 1079 C C . PHE A 1 136 ? -42.185 -39.266 -31.156 1.00 35.81 136 PHE A C 1
ATOM 1081 O O . PHE A 1 136 ? -41.685 -39.305 -32.280 1.00 35.81 136 PHE A O 1
ATOM 1088 N N . GLU A 1 137 ? -42.808 -40.305 -30.599 1.00 44.09 137 GLU A N 1
ATOM 1089 C CA . GLU A 1 137 ? -43.520 -41.329 -31.364 1.00 44.09 137 GLU A CA 1
ATOM 1090 C C . GLU A 1 137 ? -44.751 -40.656 -32.002 1.00 44.09 137 GLU A C 1
ATOM 1092 O O . GLU A 1 137 ? -45.373 -39.811 -31.359 1.00 44.09 137 GLU A O 1
ATOM 1097 N N . ASP A 1 138 ? -45.036 -40.932 -33.278 1.00 42.91 138 ASP A N 1
ATOM 1098 C CA . ASP A 1 138 ? -46.267 -41.619 -33.711 1.00 42.91 138 ASP A CA 1
ATOM 1099 C C . ASP A 1 138 ? -46.501 -41.529 -35.237 1.00 42.91 138 ASP A C 1
ATOM 1101 O O . ASP A 1 138 ? -46.413 -40.468 -35.852 1.00 42.91 138 ASP A O 1
ATOM 1105 N N . GLU A 1 139 ? -46.768 -42.720 -35.787 1.00 39.34 139 GLU A N 1
ATOM 1106 C CA . GLU A 1 139 ? -47.749 -43.103 -36.823 1.00 39.34 139 GLU A CA 1
ATOM 1107 C C . GLU A 1 139 ? -47.855 -42.303 -38.144 1.00 39.34 139 GLU A C 1
ATOM 1109 O O . GLU A 1 139 ? -48.353 -41.182 -38.181 1.00 39.34 139 GLU A O 1
ATOM 1114 N N . GLU A 1 140 ? -47.499 -42.930 -39.279 1.00 38.97 140 GLU A N 1
ATOM 1115 C CA . GLU A 1 140 ? -48.406 -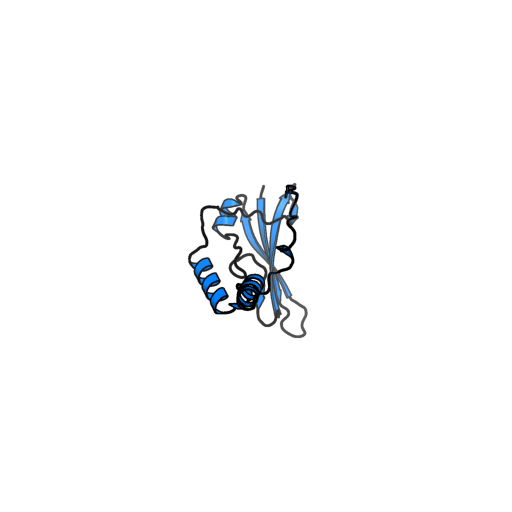43.786 -40.089 1.00 38.97 140 GLU A CA 1
ATOM 1116 C C . GLU A 1 140 ? -47.621 -44.655 -41.098 1.00 38.97 140 GLU A C 1
ATOM 1118 O O . GLU A 1 140 ? -46.654 -44.144 -41.716 1.00 38.97 140 GLU A O 1
#

Nearest PDB structures (foldseek):
  6bk9-assembly1_A  TM=4.741E-01  e=4.441E-01  Doryteuthis pealeii
  6tmr-assembly1_A  TM=4.809E-01  e=2.816E+00  Lyssavirus mokola
  5xyi-assembly1_D  TM=3.753E-01  e=2.341E+00  Trichomonas vaginalis
  9c6e-assembly1_A  TM=2.489E-01  e=5.543E+00  Bos taurus